Protein AF-A0A094QE84-F1 (afdb_monomer_lite)

Foldseek 3Di:
DFDDADPQETEDECPVVVVPDDPPVVPPCVVVVQVVVQVVCCVPVVDGHHYDYD

Radius of gyration: 12.09 Å; chains: 1; bounding box: 23×24×29 Å

Organism: NCBI:txid449393

Sequence (54 aa):
RLTSYTDGVLALDFSDSRKFATSHEYSETRPNLKAALIASVKEVLGITVEISEQ

pLDDT: mean 76.21, std 12.81, range [52.28, 91.56]

Secondary structure (DSSP, 8-state):
-EEEEETTEEEE--HHHHTTS-TTHHHHSHHHHHHHHHHHHHHHHS---EEEE-

Structure (mmCIF, N/CA/C/O backbone):
data_AF-A0A094QE84-F1
#
_entry.id   AF-A0A094QE84-F1
#
loop_
_atom_site.group_PDB
_atom_site.id
_atom_site.type_symbol
_atom_site.label_atom_id
_atom_site.label_alt_id
_atom_site.label_comp_id
_atom_site.label_asym_id
_atom_site.label_entity_id
_atom_site.label_seq_id
_atom_site.pdbx_PDB_ins_code
_atom_site.Cartn_x
_atom_site.Cartn_y
_atom_site.Cartn_z
_atom_site.occupancy
_atom_site.B_iso_or_equiv
_atom_site.auth_seq_id
_atom_site.auth_comp_id
_atom_site.auth_asym_id
_atom_site.auth_atom_id
_atom_site.pdbx_PDB_model_num
ATOM 1 N N . ARG A 1 1 ? 0.723 -5.959 -7.883 1.00 81.31 1 ARG A N 1
ATOM 2 C CA . ARG A 1 1 ? -0.738 -5.985 -7.629 1.00 81.31 1 ARG A CA 1
ATOM 3 C C . ARG A 1 1 ? -0.967 -6.014 -6.122 1.00 81.31 1 ARG A C 1
ATOM 5 O O . ARG A 1 1 ? -0.199 -6.686 -5.451 1.00 81.31 1 ARG A O 1
ATOM 12 N N . LEU A 1 2 ? -1.966 -5.295 -5.595 1.00 84.06 2 LEU A N 1
ATOM 13 C CA . LEU A 1 2 ? -2.371 -5.442 -4.190 1.00 84.06 2 LEU A CA 1
ATOM 14 C C . LEU A 1 2 ? -3.132 -6.755 -4.019 1.00 84.06 2 LEU A C 1
ATOM 16 O O . LEU A 1 2 ? -4.115 -6.983 -4.720 1.00 84.06 2 LEU A O 1
ATOM 20 N N . THR A 1 3 ? -2.651 -7.597 -3.114 1.00 86.12 3 THR A N 1
ATOM 21 C CA . THR A 1 3 ? -3.201 -8.931 -2.868 1.00 86.12 3 THR A CA 1
ATOM 22 C C . THR A 1 3 ? -4.038 -8.948 -1.595 1.00 86.12 3 THR A C 1
ATOM 24 O O . THR A 1 3 ? -5.125 -9.513 -1.595 1.00 86.12 3 THR A O 1
ATOM 27 N N . SER A 1 4 ? -3.56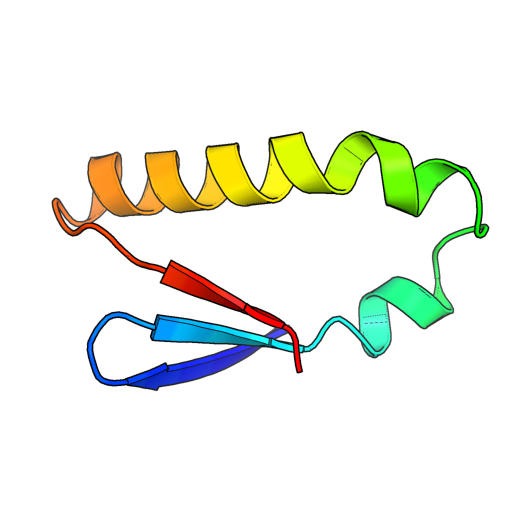3 -8.308 -0.522 1.00 87.50 4 SER A N 1
ATOM 28 C CA . SER A 1 4 ? -4.317 -8.160 0.728 1.00 87.50 4 SER A CA 1
ATOM 29 C C . SER A 1 4 ? -3.787 -7.001 1.575 1.00 87.50 4 SER A C 1
ATOM 31 O O . SER A 1 4 ? -2.640 -6.581 1.411 1.00 87.50 4 SER A O 1
ATOM 33 N N . TYR A 1 5 ? -4.617 -6.516 2.499 1.00 85.38 5 TYR A N 1
ATOM 34 C CA . TYR A 1 5 ? -4.224 -5.612 3.575 1.00 85.38 5 TYR A CA 1
ATOM 35 C C . TYR A 1 5 ? -4.780 -6.128 4.905 1.00 85.38 5 TYR A C 1
ATOM 37 O O . TYR A 1 5 ? -5.995 -6.193 5.094 1.00 85.38 5 TYR A O 1
ATOM 45 N N . THR A 1 6 ? -3.899 -6.538 5.815 1.00 86.44 6 THR A N 1
ATOM 46 C CA . THR A 1 6 ? -4.278 -7.109 7.119 1.00 86.44 6 THR A CA 1
ATOM 47 C C . THR A 1 6 ? -3.228 -6.727 8.156 1.00 86.44 6 THR A C 1
ATOM 49 O O . THR A 1 6 ? -2.041 -6.754 7.845 1.00 86.44 6 THR A O 1
ATOM 52 N N . ASP A 1 7 ? -3.655 -6.317 9.354 1.00 84.06 7 ASP A N 1
ATOM 53 C CA . ASP A 1 7 ? -2.763 -5.924 10.463 1.00 84.06 7 ASP A CA 1
ATOM 54 C C . ASP A 1 7 ? -1.685 -4.885 10.089 1.00 84.06 7 ASP A C 1
ATOM 56 O O . ASP A 1 7 ? -0.557 -4.913 10.571 1.00 84.06 7 ASP A O 1
ATOM 60 N N . GLY A 1 8 ? -2.012 -3.944 9.196 1.00 82.62 8 GLY A N 1
ATOM 61 C CA . GLY A 1 8 ? -1.052 -2.926 8.756 1.00 82.62 8 GLY A CA 1
ATOM 62 C C . GLY A 1 8 ? -0.045 -3.411 7.708 1.00 82.62 8 GLY A C 1
ATOM 63 O O . GLY A 1 8 ? 0.798 -2.625 7.276 1.00 82.62 8 GLY A O 1
ATOM 64 N N . VAL A 1 9 ? -0.158 -4.657 7.242 1.00 87.00 9 VAL A N 1
ATOM 65 C CA . VAL A 1 9 ? 0.699 -5.237 6.204 1.00 87.00 9 VAL A CA 1
ATOM 66 C C . VAL A 1 9 ? -0.014 -5.201 4.853 1.00 87.00 9 VAL A C 1
ATOM 68 O O . VAL A 1 9 ? -1.055 -5.833 4.669 1.00 87.00 9 VAL A O 1
ATOM 71 N N . LEU A 1 10 ? 0.553 -4.478 3.884 1.00 87.81 10 LEU A N 1
ATOM 72 C CA . LEU A 1 10 ? 0.178 -4.566 2.474 1.00 87.81 10 LEU A CA 1
ATOM 73 C C . LEU A 1 10 ? 0.936 -5.721 1.818 1.00 87.81 10 LEU A C 1
ATOM 75 O O . LEU A 1 10 ? 2.146 -5.642 1.596 1.00 87.81 10 LEU A O 1
ATOM 79 N N . ALA A 1 11 ? 0.208 -6.771 1.451 1.00 86.94 11 ALA A N 1
ATOM 80 C CA . ALA A 1 11 ? 0.731 -7.858 0.639 1.00 86.94 11 ALA A CA 1
ATOM 81 C C . ALA A 1 11 ? 0.663 -7.467 -0.841 1.00 86.94 11 ALA A C 1
ATOM 83 O O . ALA A 1 11 ? -0.425 -7.273 -1.393 1.00 86.94 11 ALA A O 1
ATOM 84 N N . LEU A 1 12 ? 1.823 -7.356 -1.486 1.00 84.94 12 LEU A N 1
ATOM 85 C CA . LEU A 1 12 ? 1.943 -7.028 -2.901 1.00 84.94 12 LEU A CA 1
ATOM 86 C C . LEU A 1 12 ? 2.514 -8.221 -3.673 1.00 84.94 12 LEU A C 1
ATOM 88 O O . LEU A 1 12 ? 3.608 -8.699 -3.384 1.00 84.94 12 LEU A O 1
ATOM 92 N N . ASP A 1 13 ? 1.780 -8.664 -4.691 1.00 81.94 13 ASP A N 1
ATOM 93 C CA . ASP A 1 13 ? 2.233 -9.670 -5.652 1.00 81.94 13 ASP A CA 1
ATOM 94 C C . ASP A 1 13 ? 2.870 -8.985 -6.871 1.00 81.94 13 ASP A C 1
ATOM 96 O O . ASP A 1 13 ? 2.222 -8.204 -7.581 1.00 81.94 13 ASP A O 1
ATOM 100 N N . PHE A 1 14 ? 4.149 -9.274 -7.114 1.00 73.44 14 PHE A N 1
ATOM 101 C CA . PHE A 1 14 ? 4.936 -8.720 -8.227 1.00 73.44 14 PHE A CA 1
ATOM 102 C C . PHE A 1 14 ? 5.117 -9.713 -9.383 1.00 73.44 14 PHE A C 1
ATOM 104 O O . PHE A 1 14 ? 5.954 -9.497 -10.262 1.00 73.44 14 PHE A O 1
ATOM 111 N N . SER A 1 15 ? 4.362 -10.813 -9.400 1.00 69.81 15 SER A N 1
ATOM 112 C CA . SER A 1 15 ? 4.442 -11.836 -10.452 1.00 69.81 15 SER A CA 1
ATOM 113 C C . SER A 1 15 ? 4.165 -11.274 -11.849 1.00 69.81 15 SER A C 1
ATOM 115 O O . SER A 1 15 ? 4.887 -11.594 -12.792 1.00 69.81 15 SER A O 1
ATOM 117 N N . ASP A 1 16 ? 3.187 -10.372 -11.977 1.00 62.50 16 ASP A N 1
ATOM 118 C CA . ASP A 1 16 ? 2.904 -9.692 -13.245 1.00 62.50 16 ASP A CA 1
ATOM 119 C C . ASP A 1 16 ? 4.056 -8.769 -13.660 1.00 62.50 16 ASP A C 1
ATOM 121 O O . ASP A 1 16 ? 4.536 -8.838 -14.784 1.00 62.50 16 ASP A O 1
ATOM 125 N N . SER A 1 17 ? 4.578 -7.951 -12.747 1.00 63.03 17 SER A N 1
ATOM 126 C CA . SER A 1 17 ? 5.632 -6.987 -13.074 1.00 63.03 17 SER A CA 1
ATOM 127 C C . SER A 1 17 ? 6.984 -7.637 -13.406 1.00 63.03 17 SER A C 1
ATOM 129 O O . SER A 1 17 ? 7.723 -7.110 -14.235 1.00 63.03 17 SER A O 1
ATOM 131 N N . ARG A 1 18 ? 7.281 -8.817 -12.841 1.00 64.94 18 ARG A N 1
ATOM 132 C CA . ARG A 1 18 ? 8.466 -9.623 -13.190 1.00 64.94 18 ARG A CA 1
ATOM 133 C C . ARG A 1 18 ? 8.407 -10.217 -14.599 1.00 64.94 18 ARG A C 1
ATOM 135 O O . ARG A 1 18 ? 9.458 -10.463 -15.178 1.00 64.94 18 ARG A O 1
ATOM 142 N N . LYS A 1 19 ? 7.215 -10.420 -15.177 1.00 61.09 19 LYS A N 1
ATOM 143 C CA . LYS A 1 19 ? 7.079 -10.908 -16.564 1.00 61.09 19 LYS A CA 1
ATOM 144 C C . LYS A 1 19 ? 7.453 -9.862 -17.615 1.00 61.09 19 LYS A C 1
ATOM 146 O O . LYS A 1 19 ? 7.696 -10.244 -18.755 1.00 61.09 19 LYS A O 1
ATOM 151 N N . PHE A 1 20 ? 7.491 -8.580 -17.250 1.00 52.69 20 PHE A N 1
ATOM 152 C CA . PHE A 1 20 ? 7.690 -7.477 -18.197 1.00 52.69 20 PHE A CA 1
ATOM 153 C C . PHE A 1 20 ? 8.994 -6.702 -18.000 1.00 52.69 20 PHE A C 1
ATOM 155 O O . PHE A 1 20 ? 9.329 -5.876 -18.844 1.00 52.69 20 PHE A O 1
ATOM 162 N N . ALA A 1 21 ? 9.740 -6.956 -16.926 1.00 54.38 21 ALA A N 1
ATOM 163 C CA . ALA A 1 21 ? 10.992 -6.263 -16.677 1.00 54.38 21 ALA A CA 1
ATOM 164 C C . ALA A 1 21 ? 12.190 -7.085 -17.164 1.00 54.38 21 ALA A C 1
ATOM 166 O O . ALA A 1 21 ? 12.390 -8.229 -16.753 1.00 54.38 21 ALA A O 1
ATOM 167 N N . THR A 1 22 ? 13.021 -6.485 -18.015 1.00 53.91 22 THR A N 1
ATOM 168 C CA . THR A 1 22 ? 14.390 -6.952 -18.237 1.00 53.91 22 THR A CA 1
ATOM 169 C C . THR A 1 22 ? 15.084 -6.989 -16.872 1.00 53.91 22 THR A C 1
ATOM 171 O O . THR A 1 22 ? 15.035 -6.035 -16.098 1.00 53.91 22 THR A O 1
ATOM 174 N N . SER A 1 23 ? 15.682 -8.130 -16.529 1.00 54.06 23 SER A N 1
ATOM 175 C CA . SER A 1 23 ? 16.096 -8.480 -15.160 1.00 54.06 23 SER A CA 1
ATOM 176 C C . SER A 1 23 ? 17.052 -7.490 -14.459 1.00 54.06 23 SER A C 1
ATOM 178 O O . SER A 1 23 ? 17.285 -7.643 -13.263 1.00 54.06 23 SER A O 1
ATOM 180 N N . HIS A 1 24 ? 17.609 -6.508 -15.176 1.00 52.28 24 HIS A N 1
ATOM 181 C CA . HIS A 1 24 ? 18.546 -5.512 -14.650 1.00 52.28 24 HIS A CA 1
ATOM 182 C C . HIS A 1 24 ? 17.871 -4.230 -14.137 1.00 52.28 24 HIS A C 1
ATOM 184 O O . HIS A 1 24 ? 18.194 -3.790 -13.039 1.00 52.28 24 HIS A O 1
ATOM 190 N N . GLU A 1 25 ? 16.891 -3.660 -14.846 1.00 52.38 25 GLU A N 1
ATOM 191 C CA . GLU A 1 25 ? 16.284 -2.375 -14.439 1.00 52.38 25 GLU A CA 1
ATOM 192 C C . GLU A 1 25 ? 15.348 -2.521 -13.227 1.00 52.38 25 GLU A C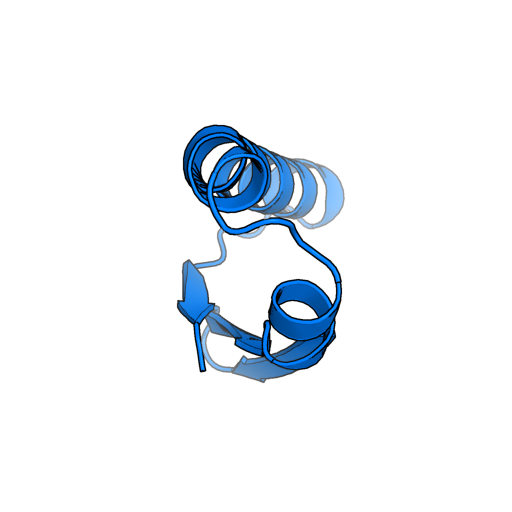 1
ATOM 194 O O . GLU A 1 25 ? 15.123 -1.584 -12.465 1.00 52.38 25 GLU A O 1
ATOM 199 N N . TYR A 1 26 ? 14.835 -3.730 -12.993 1.00 55.38 26 TYR A N 1
ATOM 200 C CA . TYR A 1 26 ? 13.851 -3.991 -11.943 1.00 55.38 26 TYR A CA 1
ATOM 201 C C . TYR A 1 26 ? 14.430 -3.980 -10.518 1.00 55.38 26 TYR A C 1
ATOM 203 O O . TYR A 1 26 ? 13.704 -3.757 -9.547 1.00 55.38 26 TYR A O 1
ATOM 211 N N . SER A 1 27 ? 15.733 -4.238 -10.368 1.00 55.81 27 SER A N 1
ATOM 212 C CA . SER A 1 27 ? 16.364 -4.382 -9.050 1.00 55.81 27 SER A CA 1
ATOM 213 C C . SER A 1 27 ? 16.735 -3.036 -8.417 1.00 55.81 27 SER A C 1
ATOM 215 O O . SER A 1 27 ? 16.662 -2.896 -7.196 1.00 55.81 27 SER A O 1
ATOM 217 N N . GLU A 1 28 ? 17.099 -2.035 -9.221 1.00 58.16 28 GLU A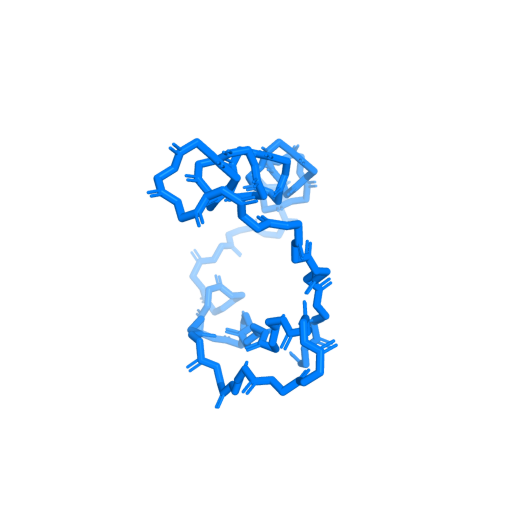 N 1
ATOM 218 C CA . GLU A 1 28 ? 17.614 -0.750 -8.723 1.00 58.16 28 GLU A CA 1
ATOM 219 C C . GLU A 1 28 ? 16.498 0.224 -8.314 1.00 58.16 28 GLU A C 1
ATOM 221 O O . GLU A 1 28 ? 16.646 0.995 -7.364 1.00 58.16 28 GLU A O 1
ATOM 226 N N . THR A 1 29 ? 15.330 0.161 -8.959 1.00 60.53 29 THR A N 1
ATOM 227 C CA . THR A 1 29 ? 14.202 1.061 -8.648 1.00 60.53 29 THR A CA 1
ATOM 228 C C . THR A 1 29 ? 13.351 0.580 -7.467 1.00 60.53 29 THR A C 1
ATOM 230 O O . THR A 1 29 ? 12.590 1.354 -6.885 1.00 60.53 29 THR A O 1
ATOM 233 N N . ARG A 1 30 ? 13.485 -0.691 -7.063 1.00 65.94 30 ARG A N 1
ATOM 234 C CA . ARG A 1 30 ? 12.652 -1.340 -6.036 1.00 65.94 30 ARG A CA 1
ATOM 235 C C . ARG A 1 30 ? 12.684 -0.676 -4.646 1.00 65.94 30 ARG A C 1
ATOM 237 O O . ARG A 1 30 ? 11.602 -0.468 -4.091 1.00 65.94 30 ARG A O 1
ATOM 244 N N . PRO A 1 31 ? 13.849 -0.331 -4.056 1.00 66.56 31 PRO A N 1
ATOM 245 C CA . PRO A 1 31 ? 13.875 0.312 -2.739 1.00 66.56 31 PRO A CA 1
ATOM 246 C C . PRO A 1 31 ? 13.231 1.704 -2.764 1.00 66.56 31 PRO A C 1
ATOM 248 O O . PRO A 1 31 ? 12.483 2.047 -1.850 1.00 66.56 31 PRO A O 1
ATOM 251 N N . ASN A 1 32 ? 13.438 2.461 -3.845 1.00 72.75 32 ASN A N 1
ATOM 252 C CA . ASN A 1 32 ? 12.829 3.778 -4.025 1.00 72.75 32 ASN A CA 1
ATOM 253 C C . ASN A 1 32 ? 11.304 3.686 -4.158 1.00 72.75 32 ASN A C 1
ATOM 255 O O . ASN A 1 32 ? 10.584 4.462 -3.536 1.00 72.75 32 ASN A O 1
ATOM 259 N N . LEU A 1 33 ? 10.800 2.698 -4.905 1.00 74.69 33 LEU A N 1
ATOM 260 C CA . LEU A 1 33 ? 9.363 2.521 -5.109 1.00 74.69 33 LEU A CA 1
ATOM 261 C C . LEU A 1 33 ? 8.633 2.121 -3.816 1.00 74.69 33 LEU A C 1
ATOM 263 O O . LEU A 1 33 ? 7.567 2.657 -3.517 1.00 74.69 33 LEU A O 1
ATOM 267 N N . LYS A 1 34 ? 9.215 1.204 -3.024 1.00 78.19 34 LYS A N 1
ATOM 268 C CA . LYS A 1 34 ? 8.651 0.813 -1.720 1.00 78.19 34 LYS A CA 1
ATOM 269 C C . LYS A 1 34 ? 8.609 1.997 -0.755 1.00 78.19 34 LYS A C 1
ATOM 271 O O . LYS A 1 34 ? 7.578 2.226 -0.129 1.00 78.19 34 LYS A O 1
ATOM 276 N N . ALA A 1 35 ? 9.700 2.756 -0.658 1.00 81.56 35 ALA A N 1
ATOM 277 C CA . ALA A 1 35 ? 9.771 3.922 0.218 1.00 81.56 35 ALA A CA 1
ATOM 278 C C . ALA A 1 35 ? 8.763 5.007 -0.188 1.00 81.56 35 ALA A C 1
ATOM 280 O O . ALA A 1 35 ? 8.045 5.518 0.669 1.00 81.56 35 ALA A O 1
ATOM 281 N N . ALA A 1 36 ? 8.654 5.301 -1.489 1.00 82.94 36 ALA A N 1
ATOM 282 C CA . ALA A 1 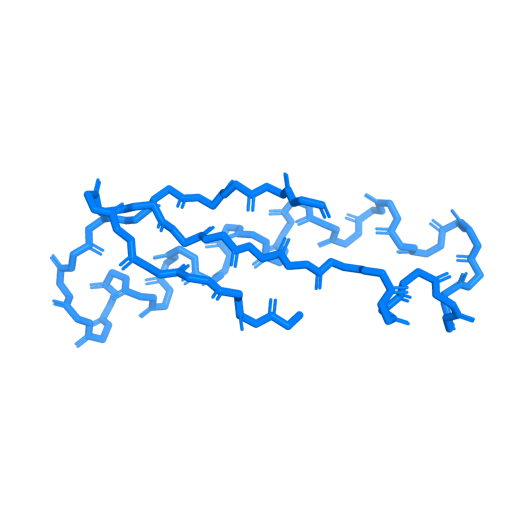36 ? 7.681 6.256 -2.011 1.00 82.94 36 ALA A CA 1
ATOM 283 C C . ALA A 1 36 ? 6.239 5.834 -1.690 1.00 82.94 36 ALA A C 1
ATOM 285 O O . ALA A 1 36 ? 5.451 6.656 -1.235 1.00 82.94 36 ALA A O 1
ATOM 286 N N . LEU A 1 37 ? 5.904 4.548 -1.844 1.00 84.31 37 LEU A N 1
ATOM 287 C CA . LEU A 1 37 ? 4.560 4.051 -1.547 1.00 84.31 37 LEU A CA 1
ATOM 288 C C . LEU A 1 37 ? 4.216 4.155 -0.054 1.00 84.31 37 LEU A C 1
ATOM 290 O O . LEU A 1 37 ? 3.129 4.614 0.288 1.00 84.31 37 LEU A O 1
ATOM 294 N N . ILE A 1 38 ? 5.138 3.771 0.834 1.00 86.62 38 ILE A N 1
ATOM 295 C CA . ILE A 1 38 ? 4.943 3.897 2.289 1.00 86.62 38 ILE A CA 1
ATOM 296 C C . ILE A 1 38 ? 4.768 5.370 2.674 1.00 86.62 38 ILE A C 1
ATOM 298 O O . ILE A 1 38 ? 3.879 5.697 3.460 1.00 86.62 38 ILE A O 1
ATOM 302 N N . ALA A 1 39 ? 5.581 6.262 2.098 1.00 86.88 39 ALA A N 1
ATOM 303 C CA . ALA A 1 39 ? 5.474 7.697 2.325 1.00 86.88 39 ALA A CA 1
ATOM 304 C C . ALA A 1 39 ? 4.109 8.232 1.874 1.00 86.88 39 ALA A C 1
ATOM 306 O O . ALA A 1 39 ? 3.416 8.850 2.675 1.00 86.88 39 ALA A O 1
ATOM 307 N N . SER A 1 40 ? 3.664 7.914 0.656 1.00 87.50 40 SER A N 1
ATOM 308 C CA . SER A 1 40 ? 2.357 8.351 0.154 1.00 87.50 40 SER A CA 1
ATOM 309 C C . SER A 1 40 ? 1.192 7.812 0.984 1.00 87.50 40 SER A C 1
ATOM 311 O O . SER A 1 40 ? 0.244 8.545 1.252 1.00 87.50 40 SER A O 1
ATOM 313 N N . VAL A 1 41 ? 1.252 6.554 1.438 1.00 87.50 41 VAL A N 1
ATOM 314 C CA . VAL A 1 41 ? 0.229 5.994 2.337 1.00 87.50 41 VAL A CA 1
ATOM 315 C C . VAL A 1 41 ? 0.198 6.764 3.654 1.00 87.50 41 VAL A C 1
ATOM 317 O O . VAL A 1 41 ? -0.876 7.139 4.116 1.00 87.50 41 VAL A O 1
ATOM 320 N N . LYS A 1 42 ? 1.361 7.076 4.227 1.00 89.81 42 LYS A N 1
ATOM 321 C CA . LYS A 1 42 ? 1.439 7.876 5.448 1.00 89.81 42 LYS A CA 1
ATOM 322 C C . LYS A 1 42 ? 0.925 9.302 5.247 1.00 89.81 42 LYS A C 1
ATOM 324 O O . LYS A 1 42 ? 0.236 9.811 6.121 1.00 89.81 42 LYS A O 1
ATOM 329 N N . GLU A 1 43 ? 1.227 9.937 4.121 1.00 91.19 43 GLU A N 1
ATOM 330 C CA . GLU A 1 43 ? 0.777 11.303 3.836 1.00 91.19 43 GLU A CA 1
ATOM 331 C C . GLU A 1 43 ? -0.733 11.392 3.594 1.00 91.19 43 GLU A C 1
ATOM 333 O O . GLU A 1 43 ? -1.373 12.323 4.073 1.00 91.19 43 GLU A O 1
ATOM 338 N N . VAL A 1 44 ? -1.320 10.420 2.889 1.00 91.56 44 VAL A N 1
ATOM 339 C CA . VAL A 1 44 ? -2.750 10.441 2.535 1.00 91.56 44 VAL A CA 1
ATOM 340 C C . VAL A 1 44 ? -3.626 9.882 3.654 1.00 91.56 44 VAL A C 1
ATOM 342 O O . VAL A 1 44 ? -4.696 10.420 3.931 1.00 91.56 44 VAL A O 1
ATOM 345 N N . LEU A 1 45 ? -3.200 8.783 4.279 1.00 86.31 45 LEU A N 1
ATOM 346 C CA . LEU A 1 45 ? -4.013 8.026 5.235 1.00 86.31 45 LEU A CA 1
ATOM 347 C C . LEU A 1 45 ? -3.565 8.232 6.689 1.00 86.31 45 LEU A C 1
ATOM 349 O O . LEU A 1 45 ? -4.274 7.818 7.600 1.00 86.31 45 LEU A O 1
ATOM 353 N N . GLY A 1 46 ? -2.401 8.844 6.934 1.00 89.38 46 GLY A N 1
ATOM 354 C CA . GLY A 1 46 ? -1.868 9.057 8.286 1.00 89.38 46 GLY A CA 1
ATOM 355 C C . GLY A 1 46 ? -1.381 7.782 8.984 1.00 89.38 46 GLY A C 1
ATOM 356 O O . GLY A 1 46 ? -1.009 7.833 10.155 1.00 89.38 46 GLY A O 1
ATOM 357 N N . ILE A 1 47 ? -1.376 6.642 8.288 1.00 86.25 47 ILE A N 1
ATOM 358 C CA . ILE A 1 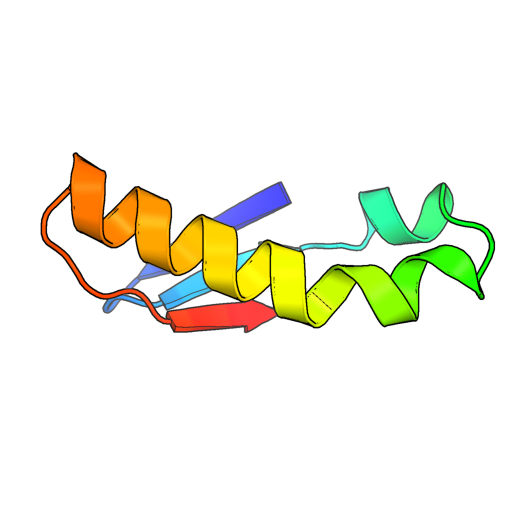47 ? -1.021 5.331 8.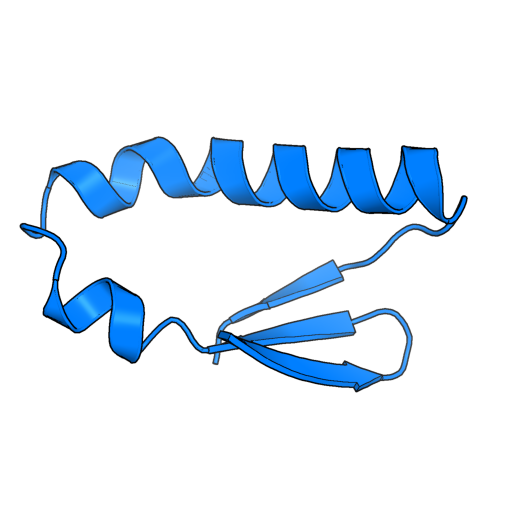841 1.00 86.25 47 ILE A CA 1
ATOM 359 C C . ILE A 1 47 ? 0.328 4.853 8.312 1.00 86.25 47 ILE A C 1
ATOM 361 O O . ILE A 1 47 ? 0.685 5.076 7.156 1.00 86.25 47 ILE A O 1
ATOM 365 N N . THR A 1 48 ? 1.073 4.156 9.166 1.00 86.06 48 THR A N 1
ATOM 366 C CA . THR A 1 48 ? 2.289 3.448 8.758 1.00 86.06 48 THR A CA 1
ATOM 367 C C . THR A 1 48 ? 1.908 2.037 8.339 1.00 86.06 48 THR A C 1
ATOM 369 O O . THR A 1 48 ? 1.186 1.351 9.060 1.00 86.06 48 THR A O 1
ATOM 372 N N . VAL A 1 49 ? 2.401 1.611 7.180 1.00 86.81 49 VAL A N 1
ATOM 373 C CA . VAL A 1 49 ? 2.148 0.280 6.629 1.00 86.81 49 VAL A CA 1
ATOM 374 C C . VAL A 1 49 ? 3.456 -0.421 6.306 1.00 86.81 49 VAL A C 1
ATOM 376 O O . VAL A 1 49 ? 4.422 0.217 5.882 1.00 86.81 49 VAL A O 1
ATOM 379 N N . GLU A 1 50 ? 3.475 -1.735 6.480 1.00 87.06 50 GLU A N 1
ATOM 380 C CA . GLU A 1 50 ? 4.588 -2.588 6.075 1.00 87.06 50 GLU A CA 1
ATOM 381 C C . GLU A 1 50 ? 4.265 -3.257 4.737 1.00 87.06 50 GLU A C 1
ATOM 383 O O . GLU A 1 50 ? 3.144 -3.708 4.515 1.00 87.06 50 GLU A O 1
ATOM 388 N N . ILE A 1 51 ? 5.231 -3.311 3.818 1.00 85.12 51 ILE A N 1
ATOM 389 C CA . ILE A 1 51 ? 5.042 -3.952 2.512 1.00 85.12 51 ILE A CA 1
ATOM 390 C C . ILE A 1 51 ? 5.688 -5.333 2.532 1.00 85.12 51 ILE A C 1
ATOM 392 O O . ILE A 1 51 ? 6.917 -5.442 2.564 1.00 85.12 51 ILE A O 1
ATOM 396 N N . SER A 1 52 ? 4.859 -6.369 2.412 1.00 83.62 52 SER A N 1
ATOM 397 C CA . SER A 1 52 ? 5.290 -7.758 2.255 1.00 83.62 52 SER A CA 1
ATOM 398 C C . SER A 1 52 ? 5.145 -8.205 0.800 1.00 83.62 52 SER A C 1
ATOM 400 O O . SER A 1 52 ? 4.140 -7.925 0.144 1.00 83.62 52 SER A O 1
ATOM 402 N N . GLU A 1 53 ? 6.170 -8.873 0.274 1.00 80.25 53 GLU A N 1
ATOM 403 C CA . GLU A 1 53 ? 6.168 -9.415 -1.089 1.00 80.25 53 GLU A CA 1
ATOM 404 C C . GLU A 1 53 ? 5.688 -10.873 -1.048 1.00 80.25 53 GLU A C 1
ATOM 406 O O . GLU A 1 53 ? 6.109 -11.638 -0.177 1.00 80.25 53 GLU A O 1
ATOM 411 N N . GLN A 1 54 ? 4.805 -11.249 -1.977 1.00 66.06 54 GLN A N 1
ATOM 412 C CA . GLN A 1 54 ? 4.385 -12.637 -2.219 1.00 66.06 54 GLN A CA 1
ATOM 413 C C . GLN A 1 54 ? 4.862 -13.109 -3.599 1.00 66.06 54 GLN A C 1
ATOM 415 O O . GLN A 1 54 ? 4.971 -12.263 -4.523 1.00 66.06 54 GLN A O 1
#